Protein AF-A0A383DNT0-F1 (afdb_monomer)

Solvent-accessible surface area (backbone atoms only — not comparable to full-atom values): 4369 Å² total; per-residue (Å²): 119,96,79,60,66,72,65,53,73,66,57,48,32,53,52,51,48,56,59,57,55,70,51,51,68,67,70,64,68,62,67,101,42,82,92,39,46,67,60,46,54,49,50,54,54,50,53,53,52,51,49,50,25,40,72,70,71,67,30,66,68,60,54,53,48,49,56,52,36,67,77,74,84

pLDDT: mean 90.94, std 9.07, range [56.16, 98.38]

Mean predicted aligned error: 4.45 Å

Structure (mmCIF, N/CA/C/O backbone):
data_AF-A0A383DNT0-F1
#
_entry.id   AF-A0A383DNT0-F1
#
loop_
_atom_site.group_PDB
_atom_site.id
_atom_site.type_symbol
_atom_site.label_atom_id
_atom_site.label_alt_id
_atom_site.label_comp_id
_atom_site.label_asym_id
_atom_site.label_entity_id
_atom_site.label_seq_id
_atom_site.pdbx_PDB_ins_code
_atom_site.Cartn_x
_atom_site.Cartn_y
_atom_site.Cartn_z
_atom_site.occupancy
_atom_site.B_iso_or_equiv
_atom_site.auth_seq_id
_atom_site.auth_comp_id
_atom_site.auth_asym_id
_atom_site.auth_atom_id
_atom_site.pdbx_PDB_model_num
ATOM 1 N N . MET A 1 1 ? 2.171 7.527 -15.800 1.00 58.94 1 MET A N 1
ATOM 2 C CA . MET A 1 1 ? 3.564 7.897 -15.455 1.00 58.94 1 MET A CA 1
ATOM 3 C C . MET A 1 1 ? 3.965 9.073 -16.323 1.00 58.94 1 MET A C 1
ATOM 5 O O . MET A 1 1 ? 3.415 9.172 -17.409 1.00 58.94 1 MET A O 1
ATOM 9 N N . ASN A 1 2 ? 4.835 9.972 -15.860 1.00 56.16 2 ASN A N 1
ATOM 10 C CA . ASN A 1 2 ? 5.203 11.224 -16.548 1.00 56.16 2 ASN A CA 1
ATOM 11 C C . ASN A 1 2 ? 6.012 10.980 -17.846 1.00 56.16 2 ASN A C 1
ATOM 13 O O . ASN A 1 2 ? 7.152 11.408 -17.956 1.00 56.16 2 ASN A O 1
ATOM 17 N N . GLY A 1 3 ? 5.479 10.209 -18.796 1.00 63.34 3 GLY A N 1
ATOM 18 C CA . GLY A 1 3 ? 6.159 9.820 -20.035 1.00 63.34 3 GLY A CA 1
ATOM 19 C C . GLY A 1 3 ? 7.258 8.758 -19.883 1.00 63.34 3 GLY A C 1
ATOM 20 O O . GLY A 1 3 ? 7.799 8.313 -20.892 1.00 63.34 3 GLY A O 1
ATOM 21 N N . ILE A 1 4 ? 7.580 8.315 -18.660 1.00 64.75 4 ILE A N 1
ATOM 22 C CA . ILE A 1 4 ? 8.564 7.247 -18.422 1.00 64.75 4 ILE A CA 1
ATOM 23 C C . ILE A 1 4 ? 7.972 5.904 -18.871 1.00 64.75 4 ILE A C 1
ATOM 25 O O . ILE A 1 4 ? 7.084 5.361 -18.213 1.00 64.75 4 ILE A O 1
ATOM 29 N N . LYS A 1 5 ? 8.483 5.367 -19.985 1.00 71.44 5 LYS A N 1
ATOM 30 C CA . LYS A 1 5 ? 8.058 4.068 -20.536 1.00 71.44 5 LYS A CA 1
ATOM 31 C C . LYS A 1 5 ? 8.591 2.870 -19.740 1.00 71.44 5 LYS A C 1
ATOM 33 O O . LYS A 1 5 ? 8.005 1.804 -19.783 1.00 71.44 5 LYS A O 1
ATOM 38 N N . LYS A 1 6 ? 9.695 3.036 -19.004 1.00 83.81 6 LYS A N 1
ATOM 39 C CA . LYS A 1 6 ? 10.344 1.969 -18.221 1.00 83.81 6 LYS A CA 1
ATOM 40 C C . LYS A 1 6 ? 10.822 2.511 -16.870 1.00 83.81 6 LYS A C 1
ATOM 42 O O . LYS A 1 6 ? 12.001 2.837 -16.747 1.00 83.81 6 LYS A O 1
ATOM 47 N N . PRO A 1 7 ? 9.921 2.710 -15.894 1.00 91.88 7 PRO A N 1
ATOM 48 C CA . PRO A 1 7 ? 10.319 3.150 -14.564 1.00 91.88 7 PRO A CA 1
ATOM 49 C C . PRO A 1 7 ? 11.205 2.083 -13.920 1.00 91.88 7 PRO A C 1
ATOM 51 O O . PRO A 1 7 ? 11.062 0.891 -14.188 1.00 91.88 7 PRO A O 1
ATOM 54 N N . THR A 1 8 ? 12.074 2.492 -13.011 1.00 94.06 8 THR A N 1
ATOM 55 C CA . THR A 1 8 ? 12.668 1.561 -12.050 1.00 94.06 8 THR A CA 1
ATOM 56 C C . THR A 1 8 ? 11.591 1.021 -11.098 1.00 94.06 8 THR A C 1
ATOM 58 O O . THR A 1 8 ? 10.534 1.635 -10.909 1.00 94.06 8 THR A O 1
ATOM 61 N N . ARG A 1 9 ? 11.855 -0.116 -10.435 1.00 95.00 9 ARG A N 1
ATOM 62 C CA . ARG A 1 9 ? 10.959 -0.643 -9.382 1.00 95.00 9 ARG A CA 1
ATOM 63 C C . ARG A 1 9 ? 10.673 0.397 -8.301 1.00 95.00 9 ARG A C 1
ATOM 65 O O . ARG A 1 9 ? 9.541 0.511 -7.842 1.00 95.00 9 ARG A O 1
ATOM 72 N N . GLU A 1 10 ? 11.682 1.166 -7.903 1.00 96.12 10 GLU A N 1
ATOM 73 C CA . GLU A 1 10 ? 11.537 2.193 -6.874 1.00 96.12 10 GLU A CA 1
ATOM 74 C C . GLU A 1 10 ? 10.633 3.344 -7.331 1.00 96.12 10 GLU A C 1
ATOM 76 O O . GLU A 1 10 ? 9.714 3.724 -6.606 1.00 96.12 10 GLU A O 1
ATOM 81 N N . GLU A 1 11 ? 10.815 3.849 -8.553 1.00 95.06 11 GLU A N 1
ATOM 82 C CA . GLU A 1 11 ? 9.940 4.879 -9.127 1.00 95.06 11 GLU A CA 1
ATOM 83 C C . GLU A 1 11 ? 8.495 4.390 -9.258 1.00 95.06 11 GLU A C 1
ATOM 85 O O . GLU A 1 11 ? 7.556 5.128 -8.944 1.00 95.06 11 GLU A O 1
ATOM 90 N N . PHE A 1 12 ? 8.305 3.130 -9.661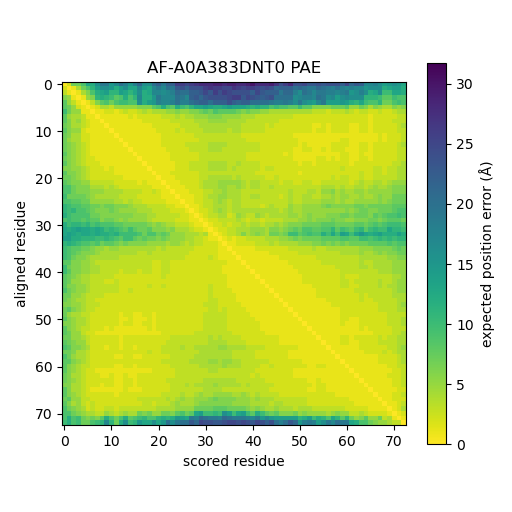 1.00 95.19 12 PHE A N 1
ATOM 91 C CA . PHE A 1 12 ? 6.989 2.502 -9.720 1.00 95.1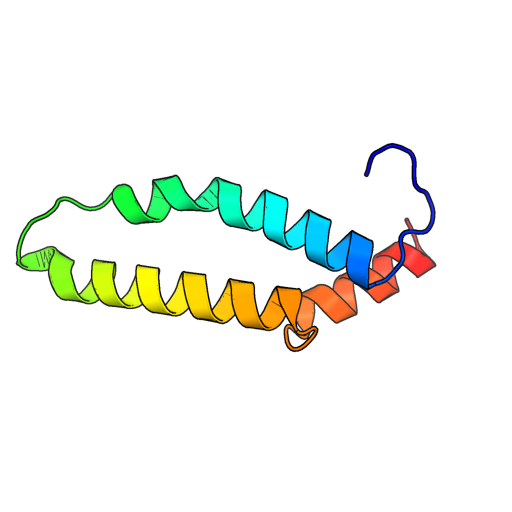9 12 PHE A CA 1
ATOM 92 C C . PHE A 1 12 ? 6.338 2.452 -8.332 1.00 95.19 12 PHE A C 1
ATOM 94 O O . PHE A 1 12 ? 5.218 2.935 -8.160 1.00 95.19 12 PHE A O 1
ATOM 101 N N . ARG A 1 13 ? 7.049 1.937 -7.319 1.00 97.06 13 ARG A N 1
ATOM 102 C CA . ARG A 1 13 ? 6.568 1.877 -5.927 1.00 97.06 13 ARG A CA 1
ATOM 103 C C . ARG A 1 13 ? 6.247 3.260 -5.381 1.00 97.06 13 ARG A C 1
ATOM 105 O O . ARG A 1 13 ? 5.190 3.438 -4.780 1.00 97.06 13 ARG A O 1
ATOM 112 N N . LYS A 1 14 ? 7.114 4.250 -5.621 1.00 96.31 14 LYS A N 1
ATOM 113 C CA . LYS A 1 14 ? 6.886 5.642 -5.219 1.00 96.31 14 LYS A CA 1
ATOM 114 C C . LYS A 1 14 ? 5.595 6.167 -5.832 1.00 96.31 14 LYS A C 1
ATOM 116 O O . LYS A 1 14 ? 4.769 6.730 -5.115 1.00 96.31 14 LYS A O 1
ATOM 121 N N . LYS A 1 15 ? 5.369 5.908 -7.123 1.00 95.12 15 LYS A N 1
ATOM 122 C CA . LYS A 1 15 ? 4.148 6.345 -7.798 1.00 95.12 15 LYS A CA 1
ATOM 123 C C . LYS A 1 15 ? 2.899 5.648 -7.262 1.00 95.12 15 LYS A C 1
ATOM 125 O O . LYS A 1 15 ? 1.879 6.297 -7.051 1.00 95.12 15 LYS A O 1
ATOM 130 N N . VAL A 1 16 ? 2.976 4.346 -6.998 1.00 96.06 16 VAL A N 1
ATOM 131 C CA . VAL A 1 16 ? 1.881 3.600 -6.364 1.00 96.06 16 VAL A CA 1
ATOM 132 C C . VAL A 1 16 ? 1.586 4.151 -4.968 1.00 96.06 16 VAL A C 1
ATOM 134 O O . VAL A 1 16 ? 0.424 4.371 -4.645 1.00 96.06 16 VAL A O 1
ATOM 137 N N . ALA A 1 17 ? 2.611 4.437 -4.163 1.00 96.69 17 ALA A N 1
ATOM 138 C CA . ALA A 1 17 ? 2.445 5.025 -2.838 1.00 96.69 17 ALA A CA 1
ATOM 139 C C . ALA A 1 17 ? 1.816 6.430 -2.891 1.00 96.69 17 ALA A C 1
ATOM 141 O O . ALA A 1 17 ? 0.992 6.750 -2.038 1.00 96.69 17 ALA A O 1
ATOM 142 N N . GLU A 1 18 ? 2.154 7.256 -3.889 1.00 95.50 18 GLU A N 1
ATOM 143 C CA . GLU A 1 18 ? 1.490 8.549 -4.128 1.00 95.50 18 GLU A CA 1
ATOM 144 C C . GLU A 1 18 ? -0.016 8.378 -4.361 1.00 95.50 18 GLU A C 1
ATOM 146 O O . GLU A 1 18 ? -0.811 9.024 -3.683 1.00 95.50 18 GLU A O 1
ATOM 151 N N . TYR A 1 19 ? -0.418 7.477 -5.264 1.00 94.06 19 TYR A N 1
ATOM 152 C CA . TYR A 1 19 ? -1.838 7.202 -5.510 1.00 94.06 19 TYR A CA 1
ATOM 153 C C . TYR A 1 19 ? -2.529 6.588 -4.293 1.00 94.06 19 TYR A C 1
ATOM 155 O O . TYR A 1 19 ? -3.659 6.946 -3.980 1.00 94.06 19 TYR A O 1
ATOM 163 N N . PHE A 1 20 ? -1.851 5.700 -3.568 1.00 94.06 20 PHE A N 1
ATOM 164 C CA . PHE A 1 20 ? -2.408 5.084 -2.368 1.00 94.06 20 PHE A CA 1
ATOM 165 C C . PHE A 1 20 ? -2.691 6.127 -1.278 1.00 94.06 20 PHE A C 1
ATOM 167 O O . PHE A 1 20 ? -3.720 6.061 -0.613 1.00 94.06 20 PHE A O 1
ATOM 174 N N . LYS A 1 21 ? -1.833 7.148 -1.135 1.00 93.06 21 LYS A N 1
ATOM 175 C CA . LYS A 1 21 ? -2.069 8.271 -0.213 1.00 93.06 21 LYS A CA 1
ATOM 176 C C . LYS A 1 21 ? -3.292 9.111 -0.583 1.00 93.06 21 LYS A C 1
ATOM 178 O O . LYS A 1 21 ? -3.888 9.693 0.314 1.00 93.06 21 LYS A O 1
ATOM 183 N N . MET A 1 22 ? -3.722 9.129 -1.846 1.00 92.88 22 MET A N 1
ATOM 184 C CA . MET A 1 22 ? -4.973 9.800 -2.234 1.00 92.88 22 MET A CA 1
ATOM 185 C C . MET A 1 22 ? -6.213 9.155 -1.596 1.00 92.88 22 MET A C 1
ATOM 187 O O . MET A 1 22 ? -7.264 9.783 -1.560 1.00 92.88 22 MET A O 1
ATOM 191 N N . LEU A 1 23 ? -6.099 7.932 -1.061 1.00 88.25 23 LEU A N 1
ATOM 192 C CA . LEU A 1 23 ? -7.166 7.262 -0.314 1.00 88.25 23 LEU A CA 1
ATOM 193 C C . LEU A 1 23 ? -7.244 7.698 1.157 1.00 88.25 23 LEU A C 1
ATOM 195 O O . LEU A 1 23 ? -8.187 7.309 1.838 1.00 88.25 23 LEU A O 1
ATOM 199 N N . GLN A 1 24 ? -6.290 8.491 1.665 1.00 87.31 24 GLN A N 1
ATOM 200 C CA . GLN A 1 24 ? -6.286 8.940 3.065 1.00 87.31 24 GLN A CA 1
ATOM 201 C C . GLN A 1 24 ? -7.602 9.585 3.529 1.00 87.31 24 GLN A C 1
ATOM 203 O O . GLN A 1 24 ? -8.043 9.211 4.614 1.00 87.31 24 GLN A O 1
ATOM 208 N N . PRO A 1 25 ? -8.284 10.442 2.741 1.00 90.06 25 PRO A N 1
ATOM 209 C CA . PRO A 1 25 ? -9.565 11.022 3.155 1.00 90.06 25 PRO A CA 1
ATOM 210 C C . PRO A 1 25 ? -10.657 9.979 3.449 1.00 90.06 25 PRO A C 1
ATOM 212 O O . PRO A 1 25 ? -11.560 10.225 4.243 1.00 90.06 25 PRO A O 1
ATOM 215 N N . LEU A 1 26 ? -10.570 8.775 2.865 1.00 86.31 26 LEU A N 1
ATOM 216 C CA . LEU A 1 26 ? -11.514 7.687 3.156 1.00 86.31 26 LEU A CA 1
ATOM 217 C C . LEU A 1 26 ? -11.373 7.157 4.591 1.00 86.31 26 LEU A C 1
ATOM 219 O O . LEU A 1 26 ? -12.320 6.604 5.145 1.00 86.31 26 LEU A O 1
ATOM 223 N N . LEU A 1 27 ? -10.202 7.329 5.212 1.00 84.38 27 LEU A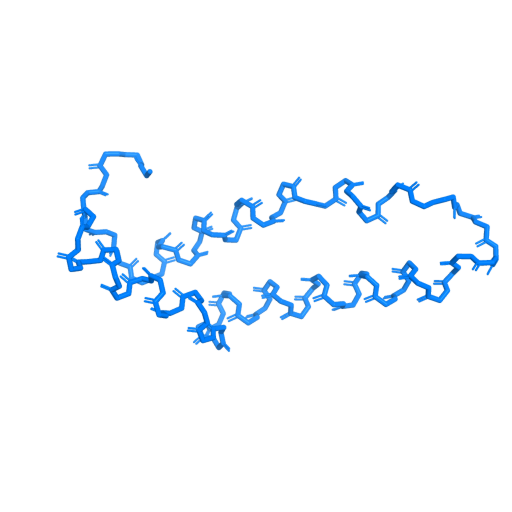 N 1
ATOM 224 C CA . LEU A 1 27 ? -9.966 6.954 6.610 1.00 84.38 27 LEU A CA 1
ATOM 225 C C . LEU A 1 27 ? -10.669 7.901 7.590 1.00 84.38 27 LEU A C 1
ATOM 227 O O . LEU A 1 27 ? -10.813 7.560 8.761 1.00 84.38 27 LEU A O 1
ATOM 231 N N . GLU A 1 28 ? -11.090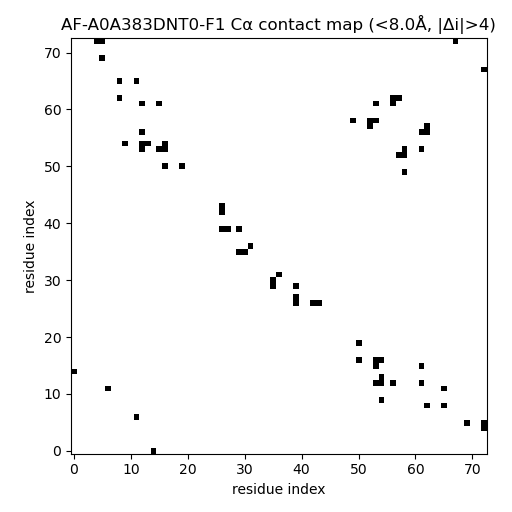 9.068 7.108 1.00 86.75 28 GLU A N 1
ATOM 232 C CA . GLU A 1 28 ? -11.714 10.147 7.879 1.00 86.75 28 GLU A CA 1
ATOM 233 C C . GLU A 1 28 ? -13.227 10.232 7.618 1.00 86.75 28 GLU A C 1
ATOM 235 O O . GLU A 1 28 ? -13.903 11.118 8.123 1.00 86.75 28 GLU A O 1
ATOM 240 N N . THR A 1 29 ? -13.785 9.307 6.827 1.00 90.56 29 THR A N 1
ATOM 241 C CA . THR A 1 29 ? -15.220 9.302 6.487 1.00 90.56 29 THR A CA 1
ATOM 242 C C . THR A 1 29 ? -16.102 8.802 7.637 1.00 90.56 29 THR A C 1
ATOM 244 O O . THR A 1 29 ? -17.295 9.097 7.675 1.00 90.56 29 THR A O 1
ATOM 247 N N . TYR A 1 30 ? -15.538 8.034 8.572 1.00 89.25 30 TYR A N 1
ATOM 248 C CA . TYR A 1 30 ? -16.283 7.549 9.731 1.00 89.25 30 TYR A CA 1
ATOM 249 C C . TYR A 1 30 ? -16.422 8.654 10.785 1.00 89.25 30 TYR A C 1
ATOM 251 O O . TYR A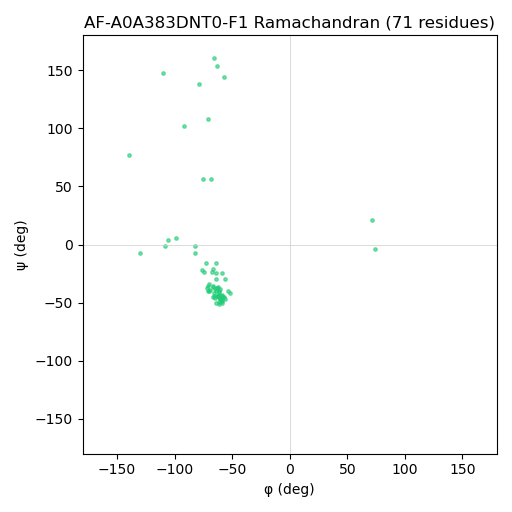 1 30 ? -15.435 9.335 11.065 1.00 89.25 30 TYR A O 1
ATOM 259 N N . PRO A 1 31 ? -17.605 8.807 11.410 1.00 89.75 31 PRO A N 1
ATOM 260 C CA . PRO A 1 31 ? -17.778 9.723 12.531 1.00 89.75 31 PRO A CA 1
ATOM 261 C C . PRO A 1 31 ? -16.813 9.398 13.677 1.00 89.75 31 PRO A C 1
ATOM 263 O O . PRO A 1 31 ? -16.579 8.224 13.971 1.00 89.75 31 PRO A O 1
ATOM 266 N N . GLU A 1 32 ? -16.317 10.424 14.372 1.00 84.38 32 GLU A N 1
ATOM 267 C CA . GLU A 1 32 ? -15.516 10.285 15.600 1.00 84.38 32 GLU A CA 1
ATOM 268 C C . GLU A 1 32 ? -16.401 9.923 16.808 1.00 84.38 32 GLU A C 1
ATOM 270 O O . GLU A 1 32 ? -16.461 10.619 17.819 1.00 84.38 32 GLU A O 1
ATOM 275 N N . ASP A 1 33 ? -17.132 8.821 16.671 1.00 92.06 33 ASP A N 1
ATOM 276 C CA . ASP A 1 33 ? -18.021 8.252 17.675 1.00 92.06 33 ASP A CA 1
ATOM 277 C C . ASP A 1 33 ? -17.438 6.933 18.205 1.00 92.06 33 ASP A C 1
ATOM 279 O O . ASP A 1 33 ? -16.782 6.184 17.473 1.00 92.06 33 ASP A O 1
ATOM 283 N N . LYS A 1 34 ? -17.694 6.624 19.484 1.00 92.50 34 LYS A N 1
ATOM 284 C CA . LYS A 1 34 ? -17.170 5.415 20.144 1.00 92.50 34 LYS A CA 1
ATOM 285 C C . LYS A 1 34 ? -17.538 4.122 19.414 1.00 92.50 34 LYS A C 1
ATOM 287 O O . LYS A 1 34 ? -16.760 3.175 19.445 1.00 92.50 34 LYS A O 1
ATOM 292 N N . ASN A 1 35 ? -18.676 4.079 18.722 1.00 95.00 35 ASN A N 1
ATOM 293 C CA . ASN A 1 35 ? -19.102 2.904 17.963 1.00 95.00 35 ASN A CA 1
ATOM 294 C C . ASN A 1 35 ? -18.189 2.603 16.761 1.00 95.00 35 ASN A C 1
ATOM 296 O O . ASN A 1 35 ? -18.164 1.470 16.285 1.00 95.00 35 ASN A O 1
ATOM 300 N N . PHE A 1 36 ? -17.431 3.592 16.271 1.00 94.00 36 PHE A N 1
ATOM 301 C CA . PHE A 1 36 ? -16.523 3.440 15.131 1.00 94.00 36 PHE A CA 1
ATOM 302 C C . PHE A 1 36 ? -15.038 3.450 15.518 1.00 94.00 36 PHE A C 1
ATOM 304 O O . PHE A 1 36 ? -14.179 3.279 14.651 1.00 94.00 36 PHE A O 1
ATOM 311 N N . GLU A 1 37 ? -14.704 3.615 16.797 1.00 93.44 37 GLU A N 1
ATOM 312 C CA . GLU A 1 37 ? -13.318 3.760 17.252 1.00 93.44 37 GLU A CA 1
ATOM 313 C C . GLU A 1 37 ? -12.434 2.578 16.814 1.00 93.44 37 GLU A C 1
ATOM 315 O O . GLU A 1 37 ? -11.362 2.770 16.232 1.00 93.44 37 GLU A O 1
ATOM 320 N N . GLU A 1 38 ? -12.912 1.345 17.001 1.00 94.56 38 GLU A N 1
ATOM 321 C CA . GLU A 1 38 ? -12.161 0.139 16.639 1.00 94.56 38 GLU A CA 1
ATOM 322 C C . GLU A 1 38 ? -11.889 0.043 15.133 1.00 94.56 38 GLU A C 1
ATOM 324 O O . GLU A 1 38 ? -10.759 -0.249 14.720 1.00 94.56 38 GLU A O 1
ATOM 329 N N . ILE A 1 39 ? -12.896 0.329 14.297 1.00 92.81 39 ILE A N 1
ATOM 330 C CA . ILE A 1 39 ? -12.739 0.268 12.841 1.00 92.81 39 ILE A CA 1
ATOM 331 C C . ILE A 1 39 ? -11.826 1.392 12.340 1.00 92.81 39 ILE A C 1
ATOM 333 O O . ILE A 1 39 ? -10.961 1.136 11.501 1.00 92.81 39 ILE A O 1
ATOM 337 N N . ILE A 1 40 ? -11.919 2.600 12.904 1.00 92.56 40 ILE A N 1
ATOM 338 C CA . ILE A 1 40 ? -11.021 3.720 12.586 1.00 92.56 40 ILE A CA 1
ATOM 339 C C . ILE A 1 40 ? -9.569 3.351 12.921 1.00 92.56 40 ILE A C 1
ATOM 341 O O . ILE A 1 40 ? -8.669 3.532 12.091 1.00 92.56 40 ILE A O 1
ATOM 345 N N . ILE A 1 41 ? -9.319 2.786 14.108 1.00 93.38 41 ILE A N 1
ATOM 346 C CA . ILE A 1 41 ? -7.983 2.332 14.523 1.00 93.38 41 ILE A CA 1
ATOM 347 C C . ILE A 1 41 ? -7.463 1.241 13.580 1.00 93.38 41 ILE A C 1
ATOM 349 O O . ILE A 1 41 ? -6.301 1.290 13.156 1.00 93.38 41 ILE A O 1
ATOM 353 N N . TYR A 1 42 ? -8.301 0.260 13.235 1.00 94.12 42 TYR A N 1
ATOM 354 C CA . TYR A 1 42 ? -7.939 -0.806 12.304 1.00 94.12 42 TYR A CA 1
ATOM 355 C C . TYR A 1 42 ? -7.556 -0.253 10.927 1.00 94.12 42 TYR A C 1
ATOM 357 O O . TYR A 1 42 ? -6.489 -0.594 10.407 1.00 94.12 42 TYR A O 1
ATOM 365 N N . LEU A 1 43 ? -8.375 0.634 10.357 1.00 92.94 43 LEU A N 1
ATOM 366 C CA . LEU A 1 43 ? -8.143 1.237 9.045 1.00 92.94 43 LEU A CA 1
ATOM 367 C C . LEU A 1 43 ? -6.835 2.034 9.016 1.00 92.94 43 LEU A C 1
ATOM 369 O O . LEU A 1 43 ? -6.019 1.828 8.115 1.00 92.94 43 LEU A O 1
ATOM 373 N N . LYS A 1 44 ? -6.575 2.861 10.038 1.00 92.31 44 LYS A N 1
ATOM 374 C CA . LYS A 1 44 ? -5.315 3.614 10.171 1.00 92.31 44 LYS A CA 1
ATOM 375 C C . LYS A 1 44 ? -4.100 2.680 10.216 1.00 92.31 44 LYS A C 1
ATOM 377 O O . LYS A 1 44 ? -3.151 2.862 9.448 1.00 92.31 44 LYS A O 1
ATOM 382 N N . LYS A 1 45 ? -4.142 1.635 11.055 1.00 94.88 45 LYS A N 1
ATOM 383 C CA . LYS A 1 45 ? -3.061 0.636 11.168 1.00 94.88 45 LYS A CA 1
ATOM 384 C C . LYS A 1 45 ? -2.844 -0.128 9.862 1.00 94.88 45 LYS A C 1
ATOM 386 O O . LYS A 1 45 ? -1.701 -0.332 9.447 1.00 94.88 45 LYS A O 1
ATOM 391 N N . ARG A 1 46 ? -3.925 -0.555 9.205 1.00 94.12 46 ARG A N 1
ATOM 392 C CA . ARG A 1 46 ? -3.866 -1.294 7.940 1.00 94.12 46 ARG A CA 1
ATOM 393 C C . ARG A 1 46 ? -3.291 -0.427 6.826 1.00 94.12 46 ARG A C 1
ATOM 395 O O . ARG A 1 46 ? -2.389 -0.886 6.134 1.00 94.12 46 ARG A O 1
ATOM 402 N N . ASN A 1 47 ? -3.750 0.815 6.696 1.00 94.12 47 ASN A N 1
ATOM 403 C CA . ASN A 1 47 ? -3.258 1.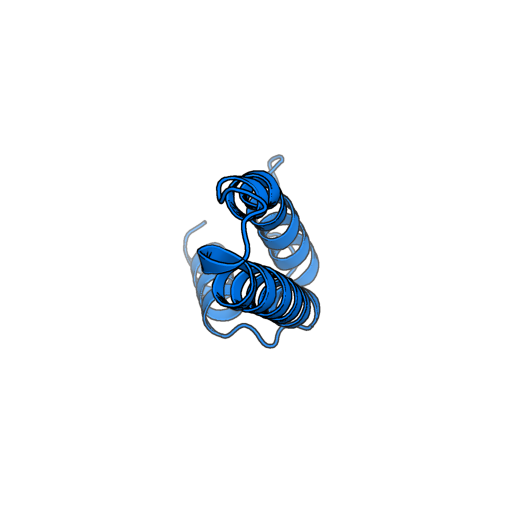760 5.698 1.00 94.12 47 ASN A CA 1
ATOM 404 C C . ASN A 1 47 ? -1.749 2.013 5.842 1.00 94.12 47 ASN A C 1
ATOM 406 O O . ASN A 1 47 ? -1.010 1.913 4.863 1.00 94.12 47 ASN A O 1
ATOM 410 N N . ALA A 1 48 ? -1.278 2.265 7.068 1.00 94.50 48 ALA A N 1
ATOM 411 C CA . ALA A 1 48 ? 0.145 2.456 7.347 1.00 94.50 48 ALA A CA 1
ATOM 412 C C . ALA A 1 48 ? 0.981 1.2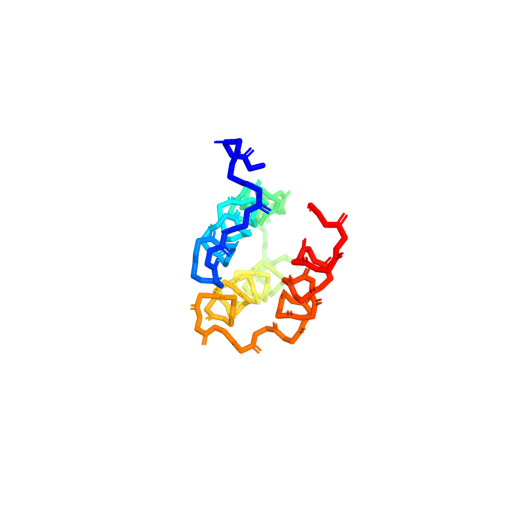14 6.989 1.00 94.50 48 ALA A C 1
ATOM 414 O O . ALA A 1 48 ? 1.996 1.327 6.302 1.00 94.50 48 ALA A O 1
ATOM 415 N N . ARG A 1 49 ? 0.517 0.020 7.384 1.00 96.69 49 ARG A N 1
ATOM 416 C CA . ARG A 1 49 ? 1.185 -1.252 7.069 1.00 96.69 49 ARG A CA 1
ATOM 417 C C . ARG A 1 49 ? 1.264 -1.509 5.563 1.00 96.69 49 ARG A C 1
ATOM 419 O O . ARG A 1 49 ? 2.271 -2.017 5.081 1.00 96.69 49 ARG A O 1
ATOM 426 N N . GLU A 1 50 ? 0.207 -1.206 4.813 1.00 96.31 50 GLU A N 1
ATOM 427 C CA . GLU A 1 50 ? 0.229 -1.402 3.361 1.00 96.31 50 GLU A CA 1
ATOM 428 C C . GLU A 1 50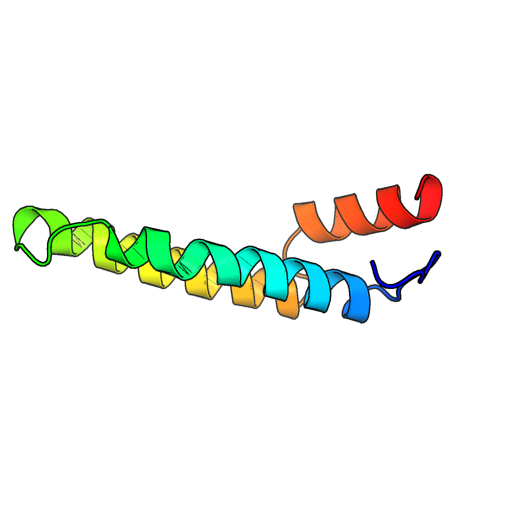 ? 1.163 -0.406 2.665 1.00 96.31 50 GLU A C 1
ATOM 430 O O . GLU A 1 50 ? 1.936 -0.828 1.807 1.00 96.31 50 GLU A O 1
ATOM 435 N N . LEU A 1 51 ? 1.199 0.863 3.089 1.00 96.38 51 LEU A N 1
ATOM 436 C CA . LEU A 1 51 ? 2.189 1.829 2.595 1.00 96.38 51 LEU A CA 1
ATOM 437 C C . LEU A 1 51 ? 3.631 1.371 2.855 1.00 96.38 51 LEU A C 1
ATOM 439 O O . LEU A 1 51 ? 4.460 1.457 1.951 1.00 96.38 51 LEU A O 1
ATOM 443 N N . GLU A 1 52 ? 3.920 0.846 4.048 1.00 97.75 52 GLU A N 1
ATOM 444 C CA . GLU A 1 52 ? 5.238 0.299 4.395 1.00 97.75 52 GLU A CA 1
ATOM 445 C C . GLU A 1 52 ? 5.619 -0.886 3.497 1.00 97.75 52 GLU A C 1
ATOM 447 O O . GLU A 1 52 ? 6.743 -0.974 2.999 1.00 97.75 52 GLU A O 1
ATOM 452 N N . LYS A 1 53 ? 4.685 -1.807 3.238 1.00 98.38 53 LYS A N 1
ATOM 453 C CA . LYS A 1 53 ? 4.941 -2.935 2.333 1.00 98.38 53 LYS A CA 1
ATOM 454 C C . LYS A 1 53 ? 5.213 -2.474 0.907 1.00 98.38 53 LYS A C 1
ATOM 456 O O . LYS A 1 53 ? 6.077 -3.047 0.252 1.00 98.38 53 LYS A O 1
ATOM 461 N N . ILE A 1 54 ? 4.484 -1.470 0.423 1.00 97.81 54 ILE A N 1
ATOM 462 C CA . ILE A 1 54 ? 4.683 -0.912 -0.919 1.00 97.81 54 ILE A CA 1
ATOM 463 C C . ILE A 1 54 ? 6.072 -0.276 -1.016 1.00 97.81 54 ILE A C 1
ATOM 465 O O . ILE A 1 54 ? 6.825 -0.601 -1.931 1.00 97.81 54 ILE A O 1
ATOM 469 N N . SER A 1 55 ? 6.444 0.586 -0.066 1.00 95.88 55 SER A N 1
ATOM 470 C CA . SER A 1 55 ? 7.738 1.278 -0.099 1.00 95.88 55 SER A CA 1
ATOM 471 C C . SER A 1 55 ? 8.925 0.327 0.081 1.00 95.88 55 SER A C 1
ATOM 473 O O . SER A 1 55 ? 9.939 0.483 -0.593 1.00 95.88 55 SER A O 1
ATOM 475 N N . SER A 1 56 ? 8.789 -0.699 0.926 1.00 97.12 56 SER A N 1
ATOM 476 C CA . SER A 1 56 ? 9.835 -1.704 1.174 1.00 97.12 56 SER A CA 1
ATOM 477 C C . SER A 1 56 ? 9.900 -2.833 0.137 1.00 97.12 56 SER A C 1
ATOM 479 O O . SER A 1 56 ? 10.749 -3.715 0.258 1.00 97.12 56 SER A O 1
ATOM 481 N N . GLY A 1 57 ? 9.021 -2.842 -0.873 1.00 97.19 57 GLY A N 1
ATOM 482 C CA . GLY A 1 57 ? 8.982 -3.899 -1.890 1.00 97.19 57 GLY A CA 1
ATOM 483 C C . GLY A 1 57 ? 8.462 -5.248 -1.394 1.00 97.19 57 GLY A C 1
ATOM 484 O O . GLY A 1 57 ? 8.744 -6.285 -1.986 1.00 97.19 57 GLY A O 1
ATOM 485 N N . LYS A 1 58 ? 7.720 -5.250 -0.285 1.00 98.06 58 LYS A N 1
ATOM 486 C CA . LYS A 1 58 ? 7.120 -6.440 0.335 1.00 98.06 58 LYS A CA 1
ATOM 487 C C . LYS A 1 58 ? 5.642 -6.613 -0.024 1.00 98.06 58 LYS A C 1
ATOM 489 O O . LYS A 1 58 ? 4.979 -7.488 0.531 1.00 98.06 58 LYS A O 1
ATOM 494 N N . ASN A 1 59 ? 5.096 -5.775 -0.908 1.00 98.06 59 ASN A N 1
ATOM 495 C CA . ASN A 1 59 ? 3.735 -5.922 -1.416 1.00 98.06 59 ASN A CA 1
ATOM 496 C C . ASN A 1 59 ? 3.745 -6.758 -2.715 1.00 98.06 59 ASN A C 1
ATOM 498 O O . ASN A 1 59 ? 4.059 -6.213 -3.773 1.00 98.06 59 ASN A O 1
ATOM 502 N N . PRO A 1 60 ? 3.377 -8.053 -2.673 1.00 97.50 60 PRO A N 1
ATOM 503 C CA . PRO A 1 60 ? 3.525 -8.949 -3.822 1.00 97.50 60 PRO A CA 1
ATOM 504 C C . PRO A 1 60 ? 2.664 -8.546 -5.024 1.00 97.50 60 PRO A C 1
ATOM 506 O O . PRO A 1 60 ? 3.054 -8.795 -6.161 1.00 97.50 60 PRO A O 1
ATOM 509 N N . GLU A 1 61 ? 1.513 -7.909 -4.797 1.00 97.06 61 GLU A N 1
ATOM 510 C CA . GLU A 1 61 ? 0.645 -7.448 -5.884 1.00 97.06 61 GLU A CA 1
ATOM 511 C C . GLU A 1 61 ? 1.268 -6.258 -6.621 1.00 97.06 61 GLU A C 1
ATOM 513 O O . GLU A 1 61 ? 1.223 -6.204 -7.849 1.00 97.06 61 GLU A O 1
ATOM 518 N N . VAL A 1 62 ? 1.903 -5.328 -5.901 1.00 97.31 62 VAL A N 1
ATOM 519 C CA . VAL A 1 62 ? 2.619 -4.204 -6.523 1.00 97.31 62 VAL A CA 1
ATOM 520 C C . VAL A 1 62 ? 3.826 -4.690 -7.314 1.00 97.31 62 VAL A C 1
ATOM 522 O O . VAL A 1 62 ? 3.993 -4.268 -8.457 1.00 97.31 62 VAL A O 1
ATOM 525 N N . GLU A 1 63 ? 4.612 -5.618 -6.765 1.00 97.56 63 GLU A N 1
ATOM 526 C CA . GLU A 1 63 ? 5.757 -6.189 -7.485 1.00 97.56 63 GLU A CA 1
ATOM 527 C C . GLU A 1 63 ? 5.305 -6.939 -8.744 1.00 97.56 63 GLU A C 1
ATOM 529 O O . GLU A 1 63 ? 5.832 -6.716 -9.829 1.00 97.56 63 GLU A O 1
ATOM 534 N N . LYS A 1 64 ? 4.244 -7.749 -8.646 1.00 96.88 64 LYS A N 1
ATOM 535 C CA . LYS A 1 64 ? 3.655 -8.439 -9.801 1.00 96.88 64 LYS A CA 1
ATOM 536 C C . LYS A 1 64 ? 3.145 -7.466 -10.868 1.00 96.88 64 LYS A C 1
ATOM 538 O O . LYS A 1 64 ? 3.258 -7.749 -12.061 1.00 96.88 64 LYS A O 1
ATOM 543 N N . ARG A 1 65 ? 2.560 -6.334 -10.464 1.00 95.06 65 ARG A N 1
ATOM 544 C CA . ARG A 1 65 ? 2.106 -5.289 -11.395 1.00 95.06 65 ARG A CA 1
ATOM 545 C C . ARG A 1 65 ? 3.260 -4.553 -12.054 1.00 95.06 65 ARG A C 1
ATOM 547 O O . ARG A 1 65 ? 3.114 -4.186 -13.214 1.00 95.06 65 ARG A O 1
ATOM 554 N N . TYR A 1 66 ? 4.375 -4.364 -11.354 1.00 95.38 66 TYR A N 1
ATOM 555 C CA . TYR A 1 66 ? 5.584 -3.819 -11.959 1.00 95.38 66 TYR A CA 1
ATOM 556 C C . TYR A 1 66 ? 6.095 -4.727 -13.082 1.00 95.38 66 TYR A C 1
ATOM 558 O O . TYR A 1 66 ? 6.297 -4.234 -14.186 1.00 95.38 66 TYR A O 1
ATOM 566 N N . GLU A 1 67 ? 6.228 -6.038 -12.842 1.00 94.19 67 GLU A N 1
ATOM 567 C CA . GLU A 1 67 ? 6.708 -6.966 -13.881 1.00 94.19 67 GLU A CA 1
ATOM 568 C C . GLU A 1 67 ? 5.809 -6.902 -15.130 1.00 94.19 67 GLU A C 1
ATOM 570 O O . GLU A 1 67 ? 6.292 -6.698 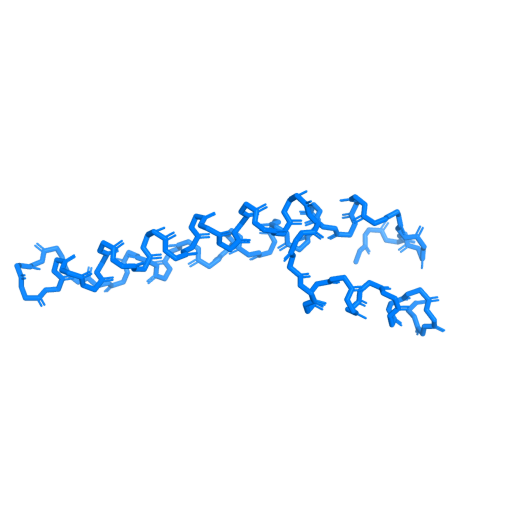-16.240 1.00 94.19 67 GLU A O 1
ATOM 575 N N . ARG A 1 68 ? 4.478 -6.902 -14.948 1.00 92.12 68 ARG A N 1
ATOM 576 C CA . ARG A 1 68 ? 3.534 -6.720 -16.069 1.00 92.12 68 ARG A CA 1
ATOM 577 C C . ARG A 1 68 ? 3.661 -5.365 -16.760 1.00 92.12 68 ARG A C 1
ATOM 579 O O . ARG A 1 68 ? 3.458 -5.284 -17.965 1.00 92.12 68 ARG A O 1
ATOM 586 N N . TYR A 1 69 ? 3.926 -4.298 -16.013 1.00 90.56 69 TYR A N 1
ATOM 587 C CA . TYR A 1 69 ? 4.115 -2.973 -16.594 1.00 90.56 69 TYR A CA 1
ATOM 588 C C . TYR A 1 69 ? 5.379 -2.924 -17.458 1.00 90.56 69 TYR A C 1
ATOM 590 O O . TYR A 1 69 ? 5.376 -2.267 -18.485 1.00 90.56 69 TYR A O 1
ATOM 598 N N . ILE A 1 70 ? 6.451 -3.624 -17.087 1.00 89.94 70 ILE A N 1
ATOM 599 C CA . ILE A 1 70 ? 7.660 -3.693 -17.920 1.00 89.94 70 ILE A CA 1
ATOM 600 C C . ILE A 1 70 ? 7.438 -4.542 -19.175 1.00 89.94 70 ILE A C 1
ATOM 602 O O . ILE A 1 70 ? 7.944 -4.184 -20.239 1.00 89.94 70 ILE A O 1
ATOM 606 N N . ASP A 1 71 ? 6.677 -5.630 -19.058 1.00 86.00 71 ASP A N 1
ATOM 607 C CA . ASP A 1 71 ? 6.389 -6.526 -20.180 1.00 86.00 71 ASP A CA 1
ATOM 608 C C . ASP A 1 71 ? 5.436 -5.902 -21.216 1.00 86.00 71 ASP A C 1
ATOM 610 O O . ASP A 1 71 ? 5.575 -6.160 -22.412 1.00 86.00 71 ASP A O 1
ATOM 614 N N . TYR A 1 72 ? 4.462 -5.098 -20.768 1.00 79.81 72 TYR A N 1
ATOM 615 C CA . TYR A 1 72 ? 3.334 -4.649 -21.602 1.00 79.81 72 TYR A CA 1
ATOM 616 C C . TYR A 1 72 ? 3.052 -3.134 -21.587 1.00 79.81 72 TYR A C 1
ATOM 618 O O . TYR A 1 72 ? 2.154 -2.696 -22.308 1.00 79.81 72 TYR A O 1
ATOM 626 N N . GLY A 1 73 ? 3.722 -2.353 -20.736 1.00 68.56 73 GLY A N 1
ATOM 627 C CA . GLY A 1 73 ? 3.446 -0.926 -20.493 1.00 68.56 73 GLY A CA 1
ATOM 628 C C . GLY A 1 73 ? 4.312 0.062 -21.269 1.00 68.56 73 GLY A C 1
ATOM 629 O O . GLY A 1 73 ? 5.270 -0.347 -21.963 1.00 68.56 73 GLY A O 1
#

Radius of gyration: 15.27 Å; Cα contacts (8 Å, |Δi|>4): 37; chains: 1; bounding box: 32×20×42 Å

Foldseek 3Di:
DVPPQQDDLQVLLVVVLVVLVVCVVVLVPDDPDPVCPVVSVVVVVVSVVVNVCSNVVNPVVSVVVNVVSNVPD

Organism: NCBI:txid408172

Sequence (73 aa):
MNGIKKPTREEFRKKVAEYFKMLQPLLETYPEDKNFEEIIIYLKKRNARELEKISSGKNPEVEKRYERYIDYG

Secondary structure (DSSP, 8-state):
--S-SS--HHHHHHHHHHHHHTTGGGGG-S-SSGGGHHHHHHHHHHHHHHHHHHHTT--HHHHHHHHHHHHH-